Protein AF-A0A9E5R3T2-F1 (afdb_monomer_lite)

Rad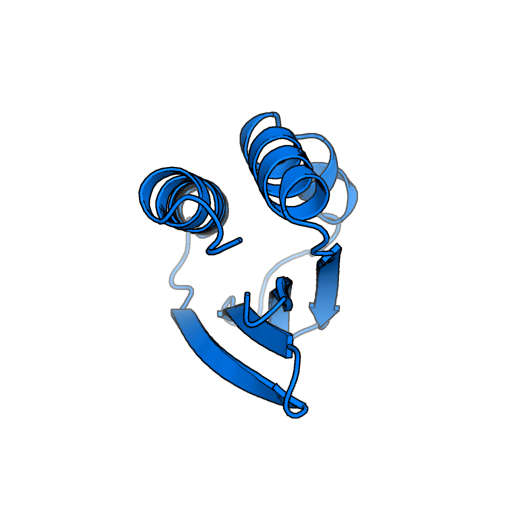ius of gyration: 13.53 Å; chains: 1; bounding box: 32×23×36 Å

Foldseek 3Di:
DPQPVVLLVQLVVLVVVVLVVVCPDDKDWDWDWDAPDPWKIKIKIDIFDPQDDPPPPPVVQVPDPSNVSSQVSLVVQVWGWDWDQPPPRGIMIIIIGTPD

Structure (mmCIF, N/CA/C/O backbone):
data_AF-A0A9E5R3T2-F1
#
_entry.id   AF-A0A9E5R3T2-F1
#
loop_
_atom_site.group_PDB
_atom_site.id
_atom_site.type_symbol
_atom_site.label_atom_id
_atom_site.label_alt_id
_atom_site.label_comp_id
_atom_site.label_asym_id
_atom_site.label_entity_id
_atom_site.label_seq_id
_atom_site.pdbx_PDB_ins_code
_atom_site.Cartn_x
_atom_site.Cartn_y
_atom_site.Cartn_z
_atom_site.occupancy
_atom_site.B_iso_or_equiv
_atom_site.auth_seq_id
_atom_site.auth_comp_id
_atom_site.auth_asym_id
_atom_site.auth_atom_id
_atom_site.pdbx_PDB_model_num
ATOM 1 N N . MET A 1 1 ? -13.928 2.912 14.690 1.00 47.03 1 MET A N 1
ATOM 2 C CA . MET A 1 1 ? -14.539 3.727 13.608 1.00 47.03 1 MET A CA 1
ATOM 3 C C . MET A 1 1 ? -14.016 3.125 12.327 1.00 47.03 1 MET A C 1
ATOM 5 O O . MET A 1 1 ? -12.877 3.387 11.965 1.00 47.03 1 MET A O 1
ATOM 9 N N . ILE A 1 2 ? -14.794 2.209 11.750 1.00 50.53 2 ILE A N 1
ATOM 10 C CA . ILE A 1 2 ? -14.422 1.439 10.561 1.00 50.53 2 ILE A CA 1
ATOM 11 C C . ILE A 1 2 ? -14.016 2.438 9.484 1.00 50.53 2 ILE A C 1
ATOM 13 O O . ILE A 1 2 ? -14.805 3.324 9.153 1.00 50.53 2 ILE A O 1
ATOM 17 N N . ALA A 1 3 ? -12.784 2.335 8.994 1.00 54.72 3 ALA A N 1
ATOM 18 C CA . ALA A 1 3 ? -12.329 3.175 7.906 1.00 54.72 3 ALA A CA 1
ATOM 19 C C . ALA A 1 3 ? -13.340 3.111 6.759 1.00 54.72 3 ALA A C 1
ATOM 21 O O . ALA A 1 3 ? -13.825 2.026 6.427 1.00 54.72 3 ALA A O 1
ATOM 22 N N . ASP A 1 4 ? -13.714 4.273 6.225 1.00 69.31 4 ASP A N 1
ATOM 23 C CA . ASP A 1 4 ? -14.794 4.383 5.251 1.00 69.31 4 ASP A CA 1
ATOM 24 C C . ASP A 1 4 ? -14.422 3.508 4.044 1.00 69.31 4 ASP A C 1
ATOM 26 O O . ASP A 1 4 ? -13.519 3.843 3.272 1.00 69.31 4 ASP A O 1
ATOM 30 N N . ARG A 1 5 ? -15.031 2.316 3.942 1.00 67.75 5 ARG A N 1
ATOM 31 C CA . ARG A 1 5 ? -14.633 1.249 3.001 1.00 67.75 5 ARG A CA 1
ATOM 32 C C . ARG A 1 5 ? -14.429 1.755 1.561 1.00 67.75 5 ARG A C 1
ATOM 34 O O . ARG A 1 5 ? -13.475 1.303 0.928 1.00 67.75 5 ARG A O 1
ATOM 41 N N . PRO A 1 6 ? -15.240 2.702 1.043 1.00 72.75 6 PRO A N 1
ATOM 42 C CA . PRO A 1 6 ? -15.020 3.299 -0.274 1.00 72.75 6 PRO A CA 1
ATOM 43 C C . PRO A 1 6 ? -13.711 4.092 -0.389 1.00 72.75 6 PRO A C 1
ATOM 45 O O . PRO A 1 6 ? -13.056 4.046 -1.427 1.00 72.75 6 PRO A O 1
ATOM 48 N N . MET A 1 7 ? -13.298 4.804 0.663 1.00 69.19 7 MET A 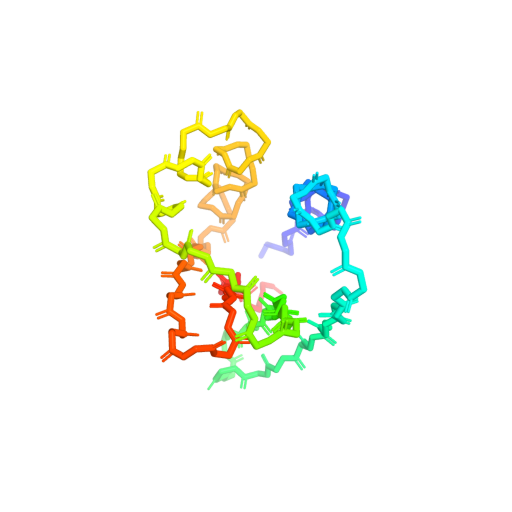N 1
ATOM 49 C CA . MET A 1 7 ? -12.059 5.587 0.651 1.00 69.19 7 MET A CA 1
ATOM 50 C C . MET A 1 7 ? -10.830 4.675 0.673 1.00 69.19 7 MET A C 1
ATOM 52 O O . MET A 1 7 ? -9.858 4.930 -0.032 1.00 69.19 7 MET A O 1
ATOM 56 N N . LEU A 1 8 ? -10.893 3.574 1.423 1.00 72.19 8 LEU A N 1
ATOM 57 C CA . LEU A 1 8 ? -9.834 2.566 1.435 1.00 72.19 8 LEU A CA 1
ATOM 58 C C . LEU A 1 8 ? -9.662 1.871 0.085 1.00 72.19 8 LEU A C 1
ATOM 60 O O . LEU A 1 8 ? -8.538 1.727 -0.393 1.00 72.19 8 LEU A O 1
ATOM 64 N N . ALA A 1 9 ? -10.776 1.504 -0.551 1.00 77.81 9 ALA A N 1
ATOM 65 C CA . ALA A 1 9 ? -10.762 0.988 -1.914 1.00 77.81 9 ALA A CA 1
ATOM 66 C C . ALA A 1 9 ? -10.121 1.999 -2.878 1.00 77.81 9 ALA A C 1
ATOM 68 O O . ALA A 1 9 ? -9.261 1.626 -3.668 1.00 77.81 9 ALA A O 1
ATOM 69 N N . HIS A 1 10 ? -10.435 3.291 -2.735 1.00 79.62 10 HIS A N 1
ATOM 70 C CA . HIS A 1 10 ? -9.832 4.339 -3.556 1.00 79.62 10 HIS A CA 1
ATOM 71 C C . HIS A 1 10 ? -8.310 4.456 -3.372 1.00 79.62 10 HIS A C 1
ATOM 73 O O . HIS A 1 10 ? -7.587 4.637 -4.351 1.00 79.62 10 HIS A O 1
ATOM 79 N N . ALA A 1 11 ? -7.805 4.323 -2.141 1.00 74.56 11 ALA A N 1
ATOM 80 C CA . ALA A 1 11 ? -6.367 4.335 -1.871 1.00 74.56 11 ALA A CA 1
ATOM 81 C C . ALA A 1 11 ? -5.650 3.138 -2.526 1.00 74.56 11 ALA A C 1
ATOM 83 O O . ALA A 1 11 ? -4.587 3.306 -3.127 1.00 74.56 11 ALA A O 1
ATOM 84 N N . VAL A 1 12 ? -6.254 1.946 -2.464 1.00 77.69 12 VAL A N 1
ATOM 85 C CA . VAL A 1 12 ? -5.734 0.734 -3.120 1.00 77.69 12 VAL A CA 1
ATOM 86 C C . VAL A 1 12 ? -5.796 0.856 -4.648 1.00 77.69 12 VAL A C 1
ATOM 88 O O . VAL A 1 12 ? -4.819 0.536 -5.326 1.00 77.69 12 VAL A O 1
ATOM 91 N N . ASP A 1 13 ? -6.890 1.379 -5.201 1.00 81.38 13 ASP A N 1
ATOM 92 C CA . ASP A 1 13 ? -7.052 1.594 -6.644 1.00 81.38 13 ASP A CA 1
ATOM 93 C C . ASP A 1 13 ? -6.037 2.604 -7.190 1.00 81.38 13 ASP A C 1
ATOM 95 O O . ASP A 1 13 ? -5.424 2.373 -8.235 1.00 81.38 13 ASP A O 1
ATOM 99 N N . ALA A 1 14 ? -5.811 3.707 -6.470 1.00 77.38 14 ALA A N 1
ATOM 100 C CA . ALA A 1 14 ? -4.807 4.710 -6.814 1.00 77.38 14 ALA A CA 1
ATOM 101 C C . ALA A 1 14 ? -3.400 4.094 -6.879 1.00 77.38 14 ALA A C 1
ATOM 103 O O . ALA A 1 14 ? -2.656 4.313 -7.839 1.00 77.38 14 ALA A O 1
ATOM 104 N N . LEU A 1 15 ? -3.066 3.257 -5.895 1.00 75.38 15 LEU A N 1
ATOM 105 C CA . LEU A 1 15 ? -1.828 2.486 -5.845 1.00 75.38 15 LEU A CA 1
ATOM 106 C C . LEU A 1 15 ? -1.671 1.554 -7.046 1.00 75.38 15 LEU A C 1
ATOM 108 O O . LEU A 1 15 ? -0.654 1.589 -7.741 1.00 75.38 15 LEU A O 1
ATOM 112 N N . LEU A 1 16 ? -2.697 0.756 -7.332 1.00 76.00 16 LEU A N 1
ATOM 113 C CA . LEU A 1 16 ? -2.692 -0.188 -8.445 1.00 76.00 16 LEU A CA 1
ATOM 114 C C . LEU A 1 16 ? -2.575 0.510 -9.798 1.00 76.00 16 LEU A C 1
ATOM 116 O O . LEU A 1 16 ? -1.759 0.105 -10.629 1.00 76.00 16 LEU A O 1
ATOM 120 N N . ALA A 1 17 ? -3.325 1.589 -10.009 1.00 77.62 17 ALA A N 1
ATOM 121 C CA . ALA A 1 17 ? -3.245 2.393 -11.221 1.00 77.62 17 ALA A CA 1
ATOM 122 C C . ALA A 1 17 ? -1.858 3.029 -11.388 1.00 77.62 17 ALA A C 1
ATOM 124 O O . ALA A 1 17 ? -1.353 3.169 -12.509 1.00 77.62 17 ALA A O 1
ATOM 125 N N . ASN A 1 18 ? -1.207 3.416 -10.289 1.00 72.94 18 ASN A N 1
ATOM 126 C CA . ASN A 1 18 ? 0.161 3.910 -10.330 1.00 72.94 18 ASN A CA 1
ATOM 127 C C . ASN A 1 18 ? 1.132 2.813 -10.779 1.00 72.94 18 ASN A C 1
ATOM 129 O O . ASN A 1 18 ? 1.848 2.996 -11.766 1.00 72.94 18 ASN A O 1
ATOM 133 N N . ILE A 1 19 ? 1.081 1.656 -10.115 1.00 70.19 19 ILE A N 1
ATOM 134 C CA . ILE A 1 19 ? 1.915 0.488 -10.407 1.00 70.19 19 ILE A CA 1
ATOM 135 C C . ILE A 1 19 ? 1.742 0.062 -11.868 1.00 70.19 19 ILE A C 1
ATOM 137 O O . ILE A 1 19 ? 2.728 -0.085 -12.589 1.00 70.19 19 ILE A O 1
ATOM 141 N N . GLN A 1 20 ? 0.510 -0.083 -12.356 1.00 72.19 20 GLN A N 1
ATOM 142 C CA . GLN A 1 20 ? 0.236 -0.481 -13.741 1.00 72.19 20 GLN A CA 1
ATOM 143 C C . GLN A 1 20 ? 0.820 0.499 -14.764 1.00 72.19 20 GLN A C 1
ATOM 145 O O . GLN A 1 20 ? 1.430 0.076 -15.745 1.00 72.19 20 GLN A O 1
ATOM 150 N N . ARG A 1 21 ? 0.697 1.813 -14.530 1.00 72.50 21 ARG A N 1
ATOM 151 C CA . ARG A 1 21 ? 1.241 2.835 -15.444 1.00 72.50 21 ARG A CA 1
ATOM 152 C C . ARG A 1 21 ? 2.763 2.784 -15.559 1.00 72.50 21 ARG A C 1
ATOM 154 O O . ARG A 1 21 ? 3.302 3.160 -16.605 1.00 72.50 21 ARG A O 1
ATOM 161 N N . GLN A 1 22 ? 3.444 2.358 -14.498 1.00 65.44 22 GLN A N 1
ATOM 162 C CA . GLN A 1 22 ? 4.902 2.233 -14.472 1.00 65.44 22 GLN A CA 1
ATOM 163 C C . GLN A 1 22 ? 5.374 0.870 -15.005 1.00 65.44 22 GLN A C 1
ATOM 165 O O . GLN A 1 22 ? 6.426 0.788 -15.636 1.00 65.44 22 GLN A O 1
ATOM 170 N N . ASN A 1 23 ? 4.543 -0.169 -14.904 1.00 64.38 23 ASN A N 1
ATOM 171 C CA . ASN A 1 23 ? 4.802 -1.502 -15.455 1.00 64.38 23 ASN A CA 1
ATOM 172 C C . ASN A 1 23 ? 4.460 -1.651 -16.926 1.00 64.38 23 ASN A C 1
ATOM 174 O O . ASN A 1 23 ? 3.655 -2.488 -17.332 1.00 64.38 23 ASN A O 1
ATOM 178 N N . ARG A 1 24 ? 5.147 -0.883 -17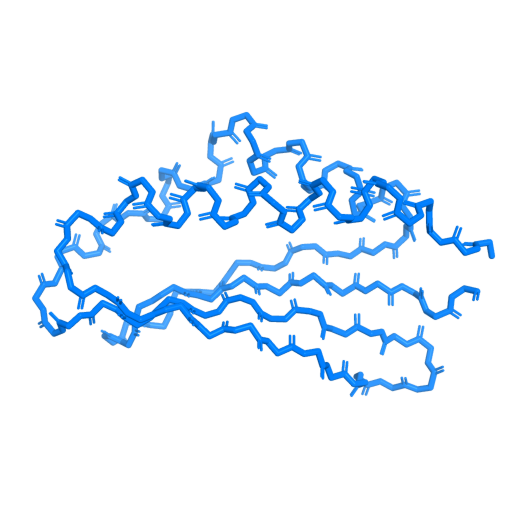.766 1.00 60.72 24 ARG A N 1
ATOM 179 C CA . ARG A 1 24 ? 4.977 -0.985 -19.220 1.00 60.72 24 ARG A CA 1
ATOM 180 C C . ARG A 1 24 ? 5.504 -2.300 -19.811 1.00 60.72 24 ARG A C 1
ATOM 182 O O . ARG A 1 24 ? 5.240 -2.580 -20.977 1.00 60.72 24 ARG A O 1
ATOM 189 N N . ARG A 1 25 ? 6.253 -3.107 -19.047 1.00 56.88 25 ARG A N 1
ATOM 190 C CA . ARG A 1 25 ? 6.865 -4.365 -19.501 1.00 56.88 25 ARG A CA 1
ATOM 191 C C . ARG A 1 25 ? 6.675 -5.476 -18.462 1.00 56.88 25 ARG A C 1
ATOM 193 O O . ARG A 1 25 ? 7.363 -5.487 -17.457 1.00 56.88 25 ARG A O 1
ATOM 200 N N . ARG A 1 26 ? 5.745 -6.406 -18.728 1.00 61.69 26 ARG A N 1
ATOM 201 C CA . ARG A 1 26 ? 5.635 -7.760 -18.127 1.00 61.69 26 ARG A CA 1
ATOM 202 C C . ARG A 1 26 ? 5.967 -7.877 -16.618 1.00 61.69 26 ARG A C 1
ATOM 204 O O . ARG A 1 26 ? 6.677 -8.797 -16.222 1.00 61.69 26 ARG A O 1
ATOM 211 N N . GLY A 1 27 ? 5.448 -6.975 -15.787 1.00 66.69 27 GLY A N 1
ATOM 212 C CA . GLY A 1 27 ? 5.519 -7.089 -14.325 1.00 66.69 27 GLY A CA 1
ATOM 213 C C . GLY A 1 27 ? 4.369 -7.927 -13.757 1.00 66.69 27 GLY A C 1
ATOM 214 O O . GLY A 1 27 ? 3.325 -8.071 -14.397 1.00 66.69 27 GLY A O 1
ATOM 215 N N . ARG A 1 28 ? 4.543 -8.474 -12.552 1.00 74.88 28 ARG A N 1
ATOM 216 C CA . ARG A 1 28 ? 3.462 -9.090 -11.765 1.00 74.88 28 ARG A CA 1
ATOM 217 C C . ARG A 1 28 ? 3.103 -8.179 -10.600 1.00 74.88 28 ARG A C 1
ATOM 219 O O . ARG A 1 28 ? 3.995 -7.670 -9.929 1.00 74.88 28 ARG A O 1
ATOM 226 N N . ILE A 1 29 ? 1.806 -8.003 -10.362 1.00 76.38 29 ILE A N 1
ATOM 227 C CA . ILE A 1 29 ? 1.293 -7.314 -9.177 1.00 76.38 29 ILE A CA 1
ATOM 228 C C . ILE A 1 29 ? 0.766 -8.381 -8.226 1.00 76.38 29 ILE A C 1
ATOM 230 O O . ILE A 1 29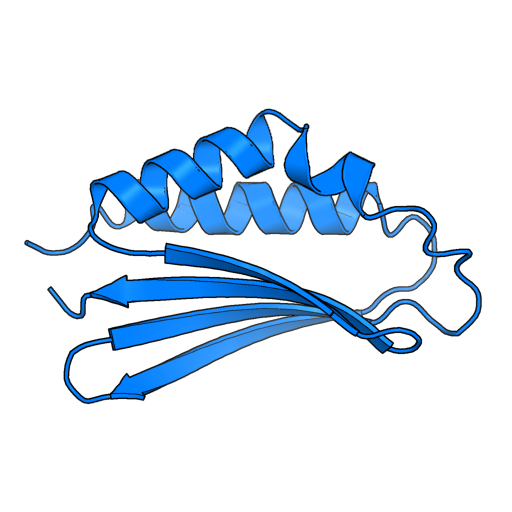 ? -0.085 -9.182 -8.613 1.00 76.38 29 ILE A O 1
ATOM 234 N N . LEU A 1 30 ? 1.274 -8.390 -7.000 1.00 79.69 30 LEU A N 1
ATOM 235 C CA . LEU A 1 30 ? 0.777 -9.213 -5.911 1.00 79.69 30 LEU A CA 1
ATOM 236 C C . LEU A 1 30 ? 0.092 -8.308 -4.890 1.00 79.69 30 LEU A C 1
ATOM 238 O O . LEU A 1 30 ? 0.676 -7.334 -4.421 1.00 79.69 30 LEU A O 1
ATOM 242 N N . LEU A 1 31 ? -1.155 -8.634 -4.569 1.00 84.00 31 LEU A N 1
ATOM 243 C CA . LEU A 1 31 ? -1.922 -7.996 -3.509 1.00 84.00 31 LEU A CA 1
ATOM 244 C C . LEU A 1 31 ? -2.107 -9.006 -2.388 1.00 84.00 31 LEU A C 1
ATOM 246 O O . LEU A 1 31 ? -2.613 -10.103 -2.619 1.00 84.00 31 LEU A O 1
ATOM 250 N N . ALA A 1 32 ? -1.709 -8.624 -1.185 1.00 86.06 32 ALA A N 1
ATOM 251 C CA . ALA A 1 32 ? -1.905 -9.416 0.014 1.00 86.06 32 ALA A CA 1
ATOM 252 C C . ALA A 1 32 ? -2.511 -8.544 1.110 1.00 86.06 32 ALA A C 1
ATOM 254 O O . ALA A 1 32 ? -2.195 -7.363 1.221 1.00 86.06 32 ALA A O 1
ATOM 255 N N . ALA A 1 33 ? -3.363 -9.141 1.934 1.00 87.06 33 ALA A N 1
ATOM 256 C CA . ALA A 1 33 ? -3.792 -8.561 3.194 1.00 87.06 33 ALA A CA 1
ATOM 257 C C . ALA A 1 33 ? -3.344 -9.502 4.311 1.00 87.06 33 ALA A C 1
ATOM 259 O O . ALA A 1 33 ? -3.555 -10.712 4.224 1.00 87.06 33 ALA A O 1
ATOM 260 N N . SER A 1 34 ? -2.704 -8.953 5.331 1.00 89.38 34 SER A N 1
ATOM 261 C CA . SER A 1 34 ? -2.210 -9.693 6.486 1.00 89.38 34 SER A CA 1
ATOM 262 C C . SER A 1 34 ? -2.541 -8.938 7.760 1.00 89.38 34 SER A C 1
ATOM 264 O O . SER A 1 34 ? -2.505 -7.711 7.787 1.00 89.38 34 SER A O 1
ATOM 266 N N . GLU A 1 35 ? -2.819 -9.664 8.829 1.00 90.25 35 GLU A N 1
ATOM 267 C CA . GLU A 1 35 ? -2.898 -9.083 10.165 1.00 90.25 35 GLU A CA 1
ATOM 268 C C . GLU A 1 35 ? -1.465 -8.851 10.662 1.00 90.25 35 GLU A C 1
ATOM 270 O O . GLU A 1 35 ? -0.639 -9.762 10.604 1.00 90.25 35 GLU A O 1
ATOM 275 N N . LEU A 1 36 ? -1.149 -7.620 11.067 1.00 85.12 36 LEU A N 1
ATOM 276 C CA . LEU A 1 36 ? 0.124 -7.313 11.728 1.00 85.12 36 LEU A CA 1
ATOM 277 C C . LEU A 1 36 ? 0.055 -7.697 13.204 1.00 85.12 36 LEU A C 1
ATOM 279 O O . LEU A 1 36 ? 0.982 -8.297 13.739 1.00 85.12 36 LEU A O 1
ATOM 283 N N . ASP A 1 37 ? -1.069 -7.348 13.822 1.00 85.94 37 ASP A N 1
ATOM 284 C CA . ASP A 1 37 ? -1.445 -7.672 15.188 1.00 85.94 37 ASP A CA 1
ATOM 285 C C . ASP A 1 37 ? -2.981 -7.613 15.325 1.00 85.94 37 ASP A C 1
ATOM 287 O O . ASP A 1 37 ? -3.714 -7.395 14.350 1.00 85.94 37 ASP A O 1
ATOM 291 N N . ASP A 1 38 ? -3.479 -7.795 16.548 1.00 84.12 38 ASP A N 1
ATOM 292 C CA . ASP A 1 38 ? -4.914 -7.789 16.863 1.00 84.12 38 ASP A CA 1
ATOM 293 C C . ASP A 1 38 ? -5.612 -6.458 16.535 1.00 84.12 38 ASP A C 1
ATOM 295 O O . ASP A 1 38 ? -6.837 -6.402 16.428 1.00 84.12 38 ASP A O 1
ATOM 299 N N . SER A 1 39 ? -4.847 -5.385 16.343 1.00 85.31 39 SER A N 1
ATOM 300 C CA . SER A 1 39 ? -5.330 -4.027 16.123 1.00 85.31 39 SER A CA 1
ATOM 301 C C . SER A 1 39 ? -5.015 -3.469 14.737 1.00 85.31 39 SER A C 1
ATOM 303 O O . SER A 1 39 ? -5.545 -2.415 14.401 1.00 85.31 39 SER A O 1
ATOM 305 N N . MET A 1 40 ? -4.214 -4.155 13.914 1.00 87.44 40 MET A N 1
ATOM 306 C CA . MET A 1 40 ? -3.712 -3.618 12.646 1.00 87.44 40 MET A CA 1
ATOM 307 C C . MET A 1 40 ? -3.807 -4.616 11.485 1.00 87.44 40 MET A C 1
ATOM 309 O O . MET A 1 40 ? -3.360 -5.761 11.559 1.00 87.44 40 MET A O 1
ATOM 313 N N . LEU A 1 41 ? -4.342 -4.145 10.359 1.00 89.56 41 LEU A N 1
ATOM 314 C CA . LEU A 1 41 ? -4.307 -4.810 9.058 1.00 89.56 41 LEU A CA 1
ATOM 315 C C . LEU A 1 41 ? -3.250 -4.152 8.180 1.00 89.56 41 LEU A C 1
ATOM 317 O O . LEU A 1 41 ? -3.245 -2.937 8.022 1.00 89.56 41 LEU A O 1
ATOM 321 N N . ARG A 1 42 ? -2.409 -4.960 7.545 1.00 89.50 42 ARG A N 1
ATOM 322 C CA . ARG A 1 42 ? -1.507 -4.533 6.480 1.00 89.50 42 ARG A CA 1
ATOM 323 C C . ARG A 1 42 ? -2.038 -4.994 5.137 1.00 89.50 42 ARG A C 1
ATOM 325 O O . ARG A 1 42 ? -2.190 -6.191 4.907 1.00 89.50 42 ARG A O 1
ATOM 332 N N . ILE A 1 43 ? -2.262 -4.052 4.231 1.00 87.56 43 ILE A N 1
ATOM 333 C CA . ILE A 1 43 ? -2.461 -4.334 2.809 1.00 87.56 43 ILE A CA 1
ATOM 334 C C . ILE A 1 43 ? -1.129 -4.092 2.111 1.00 87.56 43 ILE A C 1
ATOM 336 O O . ILE A 1 43 ? -0.620 -2.975 2.110 1.00 87.56 43 ILE A O 1
ATOM 340 N N . THR A 1 44 ? -0.570 -5.137 1.515 1.00 86.31 44 THR A N 1
ATOM 341 C CA . THR A 1 44 ? 0.671 -5.070 0.750 1.00 86.31 44 THR A CA 1
ATOM 342 C C . THR A 1 44 ? 0.364 -5.156 -0.738 1.00 86.31 44 THR A C 1
ATOM 344 O O . THR A 1 44 ? -0.252 -6.120 -1.195 1.00 86.31 44 THR A O 1
ATOM 347 N N . ALA A 1 45 ? 0.830 -4.168 -1.499 1.00 81.19 45 ALA A N 1
ATOM 348 C CA . ALA A 1 45 ? 0.892 -4.217 -2.951 1.00 81.19 45 ALA A CA 1
ATOM 349 C C . ALA A 1 45 ? 2.357 -4.336 -3.372 1.00 81.19 45 ALA A C 1
ATOM 351 O O . ALA A 1 45 ? 3.123 -3.379 -3.270 1.00 81.19 45 ALA A O 1
ATOM 352 N N . SER A 1 46 ? 2.749 -5.517 -3.837 1.00 77.62 46 SER A N 1
ATOM 353 C CA . SER A 1 46 ? 4.088 -5.775 -4.352 1.00 77.62 46 SER A CA 1
ATOM 354 C C . SER A 1 46 ? 4.064 -5.767 -5.866 1.00 77.62 46 SER A C 1
ATOM 356 O O . SER A 1 46 ? 3.259 -6.438 -6.515 1.00 77.62 46 SER A O 1
ATOM 358 N N . LEU A 1 47 ? 4.997 -5.027 -6.430 1.00 73.88 47 LEU A N 1
ATOM 359 C CA . LEU A 1 47 ? 5.339 -5.085 -7.822 1.00 73.88 47 LEU A CA 1
ATOM 360 C C . LEU A 1 47 ? 6.626 -5.879 -7.988 1.00 73.88 47 LEU A C 1
ATOM 362 O O . LEU A 1 47 ? 7.672 -5.420 -7.543 1.00 73.88 47 LEU A O 1
ATOM 366 N N . THR A 1 48 ? 6.560 -6.973 -8.742 1.00 70.12 48 THR A N 1
ATOM 367 C CA . THR A 1 48 ? 7.746 -7.645 -9.269 1.00 70.12 48 THR A CA 1
ATOM 368 C C . THR A 1 48 ? 7.931 -7.281 -10.734 1.00 70.12 48 THR A C 1
ATOM 370 O O . THR A 1 48 ? 7.180 -7.730 -11.606 1.00 70.12 48 THR A O 1
ATOM 373 N N . VAL A 1 49 ? 8.921 -6.435 -11.008 1.00 63.22 49 VAL A N 1
ATOM 374 C CA . VAL A 1 49 ? 9.404 -6.141 -12.363 1.00 63.22 49 VAL A CA 1
ATOM 375 C C . VAL A 1 49 ? 10.417 -7.210 -12.751 1.00 63.22 49 VAL A C 1
ATOM 377 O O . VAL A 1 49 ? 11.286 -7.565 -11.963 1.00 63.22 49 VAL A O 1
ATOM 380 N N . GLY A 1 50 ? 10.299 -7.772 -13.954 1.00 51.47 50 GLY A N 1
ATOM 381 C CA . GLY A 1 50 ? 11.257 -8.769 -14.425 1.00 51.47 50 GLY A CA 1
ATOM 382 C C . GLY A 1 50 ? 12.638 -8.150 -14.637 1.00 51.47 50 GLY A C 1
ATOM 383 O O . GLY A 1 50 ? 12.830 -7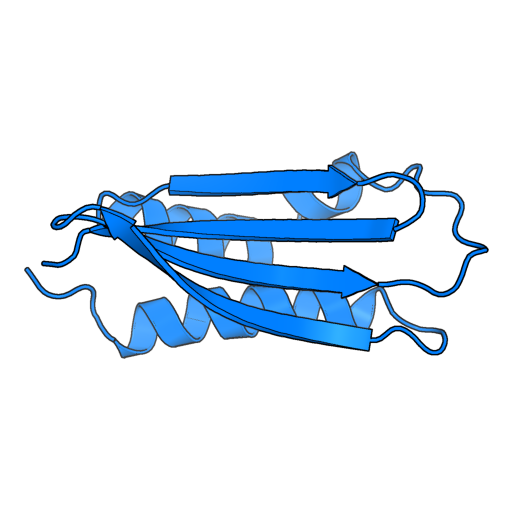.528 -15.670 1.00 51.47 50 GLY A O 1
ATOM 384 N N . LEU A 1 51 ? 13.539 -8.333 -13.661 1.00 44.12 51 LEU A N 1
ATOM 385 C CA . LEU A 1 51 ? 15.021 -8.328 -13.659 1.00 44.12 51 LEU A CA 1
ATOM 386 C C . LEU A 1 51 ? 15.828 -7.253 -14.424 1.00 44.12 51 LEU A C 1
ATOM 388 O O . LEU A 1 51 ? 17.038 -7.185 -14.241 1.00 44.12 51 LEU A O 1
ATOM 392 N N . GLU A 1 52 ? 15.218 -6.365 -15.199 1.00 46.44 52 GLU A N 1
ATOM 393 C CA . GLU A 1 52 ? 15.895 -5.273 -15.901 1.00 46.44 52 GLU A CA 1
ATOM 394 C C . GLU A 1 52 ? 15.093 -3.984 -15.739 1.00 46.44 52 GLU A C 1
ATOM 396 O O . GLU A 1 52 ? 14.399 -3.520 -16.646 1.00 46.44 52 GLU A O 1
ATOM 401 N N . THR A 1 53 ? 15.175 -3.379 -14.562 1.00 48.25 53 THR A N 1
ATOM 402 C CA . THR A 1 53 ? 14.709 -2.003 -14.398 1.00 48.25 53 THR A CA 1
ATOM 403 C C . THR A 1 53 ? 15.759 -1.216 -13.652 1.00 48.25 53 THR A C 1
ATOM 405 O O . THR A 1 53 ? 16.189 -1.589 -12.569 1.00 48.25 53 THR A O 1
ATOM 408 N N . ASP A 1 54 ? 16.178 -0.120 -14.264 1.00 47.88 54 ASP A N 1
ATOM 409 C CA . ASP A 1 54 ? 17.012 0.909 -13.666 1.00 47.88 54 ASP A CA 1
ATOM 410 C C . ASP A 1 54 ? 16.143 1.644 -12.625 1.00 47.88 54 ASP A C 1
ATOM 412 O O . ASP A 1 54 ? 15.440 2.611 -12.934 1.00 47.88 54 ASP A O 1
ATOM 416 N N . ILE A 1 55 ? 16.076 1.109 -11.396 1.00 51.44 55 ILE A N 1
ATOM 417 C CA . ILE A 1 55 ? 15.254 1.637 -10.292 1.00 51.44 55 ILE A CA 1
ATOM 418 C C . ILE A 1 55 ? 15.940 2.886 -9.706 1.00 51.44 55 ILE A C 1
ATOM 420 O O . ILE A 1 55 ? 16.278 2.960 -8.532 1.00 51.44 55 ILE A O 1
ATOM 424 N N . ARG A 1 56 ? 16.112 3.933 -10.519 1.00 48.81 56 ARG A N 1
ATOM 425 C CA . ARG A 1 56 ? 16.296 5.317 -10.036 1.00 48.81 56 ARG A CA 1
ATOM 426 C C . ARG A 1 56 ? 14.950 5.996 -9.738 1.00 48.81 56 ARG A C 1
ATOM 428 O O . ARG A 1 56 ? 14.852 7.217 -9.679 1.00 48.81 56 ARG A O 1
ATOM 435 N N . MET A 1 57 ? 13.894 5.198 -9.572 1.00 51.22 57 MET A N 1
ATOM 436 C CA . MET A 1 57 ? 12.504 5.622 -9.415 1.00 51.22 57 MET A CA 1
ATOM 437 C C . MET A 1 57 ? 12.011 6.005 -8.001 1.00 51.22 57 MET A C 1
ATOM 439 O O . MET A 1 57 ? 10.812 6.277 -7.912 1.00 51.22 57 MET A O 1
ATOM 443 N N . PRO A 1 58 ? 12.818 6.119 -6.916 1.00 53.06 58 PRO A N 1
ATOM 444 C CA . PRO A 1 58 ? 12.235 6.454 -5.620 1.00 53.06 58 PRO A CA 1
ATOM 445 C C . PRO A 1 58 ? 11.456 7.763 -5.525 1.00 53.06 58 PRO A C 1
ATOM 447 O O . PRO A 1 58 ? 10.393 7.853 -4.917 1.00 53.06 58 PRO A O 1
ATOM 450 N N . LEU A 1 59 ? 11.945 8.791 -6.203 1.00 50.25 59 LEU A N 1
ATOM 451 C CA . LEU A 1 59 ? 11.322 10.110 -6.152 1.00 50.25 59 LEU A CA 1
ATOM 452 C C . LEU A 1 59 ? 10.023 10.198 -6.965 1.00 50.25 59 LEU A C 1
ATOM 454 O O . LEU A 1 59 ? 9.191 11.059 -6.696 1.00 50.25 59 LEU A O 1
ATOM 458 N N . ILE A 1 60 ? 9.819 9.315 -7.949 1.00 58.34 60 ILE A N 1
ATOM 459 C CA . ILE A 1 60 ? 8.674 9.415 -8.866 1.00 58.34 60 ILE A CA 1
ATOM 460 C C . ILE A 1 60 ? 7.385 8.918 -8.208 1.00 58.34 60 ILE A C 1
ATOM 462 O O . ILE A 1 60 ? 6.309 9.392 -8.564 1.00 58.34 60 ILE A O 1
ATOM 466 N N . TYR A 1 61 ? 7.463 7.979 -7.264 1.00 61.03 61 TYR A N 1
ATOM 467 C CA . TYR A 1 61 ? 6.269 7.471 -6.594 1.00 61.03 61 TYR A CA 1
ATOM 468 C C . TYR A 1 61 ? 5.753 8.425 -5.514 1.00 61.03 61 TYR A C 1
ATOM 470 O O . TYR A 1 61 ? 4.551 8.663 -5.452 1.00 61.03 61 TYR A O 1
ATOM 478 N N . ASP A 1 62 ? 6.647 9.012 -4.715 1.00 61.44 62 ASP A N 1
ATOM 479 C CA . ASP A 1 62 ? 6.280 9.860 -3.570 1.00 61.44 62 ASP A CA 1
ATOM 480 C C . ASP A 1 62 ? 5.673 11.217 -3.983 1.00 61.44 62 ASP A C 1
ATOM 482 O O . ASP A 1 62 ? 4.893 11.815 -3.249 1.00 61.44 62 ASP A O 1
ATOM 486 N N . GLN A 1 63 ? 5.974 11.697 -5.195 1.00 65.50 63 GLN A N 1
ATOM 487 C CA . GLN A 1 63 ? 5.533 13.014 -5.679 1.00 65.50 63 GLN A CA 1
ATOM 488 C C . GLN A 1 63 ? 4.228 12.998 -6.483 1.00 65.50 63 GLN A C 1
ATOM 490 O O . GLN A 1 63 ? 3.790 14.043 -6.974 1.00 65.50 63 GLN A O 1
ATOM 495 N N . ARG A 1 64 ? 3.604 11.834 -6.690 1.00 72.81 64 ARG A N 1
ATOM 496 C CA . ARG A 1 64 ? 2.387 11.770 -7.501 1.00 72.81 64 ARG A CA 1
ATOM 497 C C . ARG A 1 64 ? 1.141 11.975 -6.662 1.00 72.81 64 ARG A C 1
ATOM 499 O O . ARG A 1 64 ? 0.956 11.337 -5.633 1.00 72.81 64 ARG A O 1
ATOM 506 N N . LEU A 1 65 ? 0.242 12.798 -7.200 1.00 77.50 65 LEU A N 1
ATOM 507 C CA . LEU A 1 65 ? -1.017 13.167 -6.563 1.00 77.50 65 LEU A CA 1
ATOM 508 C C . LEU A 1 65 ? -1.856 11.954 -6.136 1.00 77.50 65 LEU A C 1
ATOM 510 O O . LEU A 1 65 ? -2.481 12.003 -5.088 1.00 77.50 65 LEU A O 1
ATOM 514 N N . ASP A 1 66 ? -1.861 10.866 -6.908 1.00 76.06 66 ASP A N 1
ATOM 515 C CA . ASP A 1 66 ? -2.601 9.642 -6.572 1.00 76.06 66 ASP A CA 1
ATOM 516 C C . ASP A 1 66 ? -2.031 8.935 -5.330 1.00 76.06 66 ASP A C 1
ATOM 518 O O . ASP A 1 66 ? -2.790 8.543 -4.447 1.00 76.06 66 ASP A O 1
ATOM 522 N N . ILE A 1 67 ? -0.703 8.846 -5.215 1.00 78.19 67 ILE A N 1
ATOM 523 C CA . ILE A 1 67 ? -0.019 8.312 -4.028 1.00 78.19 67 ILE A CA 1
ATOM 524 C C . ILE A 1 67 ? -0.171 9.260 -2.833 1.00 78.19 67 ILE A C 1
ATOM 526 O O . ILE A 1 67 ? -0.435 8.804 -1.722 1.00 78.19 67 ILE A O 1
ATOM 530 N N . THR A 1 68 ? -0.083 10.575 -3.051 1.00 82.25 68 THR A N 1
ATOM 531 C CA . THR A 1 68 ? -0.331 11.578 -2.004 1.00 82.25 68 THR A CA 1
ATOM 532 C C . THR A 1 68 ? -1.758 11.479 -1.463 1.00 82.25 68 THR A C 1
ATOM 534 O O . THR A 1 68 ? -1.958 11.475 -0.252 1.00 82.25 68 THR A O 1
ATOM 537 N N . VAL A 1 69 ? -2.759 11.351 -2.339 1.00 82.12 69 VAL A N 1
ATOM 538 C CA . VAL A 1 69 ? -4.163 11.178 -1.942 1.00 82.12 69 VAL A CA 1
ATOM 539 C C . VAL A 1 69 ? -4.354 9.866 -1.183 1.00 82.12 69 VAL A C 1
ATOM 541 O O . VAL A 1 69 ? -4.991 9.873 -0.133 1.00 82.12 69 VAL A O 1
ATOM 544 N N . ALA A 1 70 ? -3.770 8.759 -1.653 1.00 82.56 70 ALA A N 1
ATOM 545 C CA . ALA A 1 70 ? -3.824 7.479 -0.947 1.00 82.56 70 ALA A CA 1
ATOM 546 C C . ALA A 1 70 ? -3.227 7.577 0.469 1.00 82.56 70 ALA A C 1
ATOM 548 O O . ALA A 1 70 ? -3.861 7.131 1.426 1.00 82.56 70 ALA A O 1
ATOM 549 N N . ARG A 1 71 ? -2.067 8.232 0.620 1.00 85.81 71 ARG A N 1
ATOM 550 C CA . ARG A 1 71 ? -1.439 8.488 1.926 1.00 85.81 71 ARG A CA 1
ATOM 551 C C . ARG A 1 71 ? -2.360 9.291 2.845 1.00 85.81 71 ARG A C 1
ATOM 553 O O . ARG A 1 71 ? -2.632 8.845 3.953 1.00 85.81 71 ARG A O 1
ATOM 560 N N . LEU A 1 72 ? -2.905 10.411 2.367 1.00 85.44 72 LEU A N 1
ATOM 561 C CA . LEU A 1 72 ? -3.814 11.254 3.155 1.00 85.44 72 LEU A CA 1
ATOM 562 C C . LEU A 1 72 ? -5.066 10.494 3.616 1.00 85.44 72 LEU A C 1
ATOM 564 O O . LEU A 1 72 ? -5.549 10.698 4.729 1.00 85.44 72 LEU A O 1
ATOM 568 N N . ILE A 1 73 ? -5.603 9.609 2.773 1.00 84.31 73 ILE A N 1
ATOM 569 C CA . ILE A 1 73 ? -6.748 8.766 3.131 1.00 84.31 73 ILE A CA 1
ATOM 570 C C . ILE A 1 73 ? -6.380 7.794 4.255 1.00 84.31 73 ILE A C 1
ATOM 572 O O . ILE A 1 73 ? -7.169 7.611 5.181 1.00 84.31 73 ILE A O 1
ATOM 576 N N . VAL A 1 74 ? -5.212 7.165 4.172 1.00 85.19 74 VAL A N 1
ATOM 577 C CA . VAL A 1 74 ? -4.732 6.190 5.159 1.00 85.19 74 VAL A CA 1
ATOM 578 C C . VAL A 1 74 ? -4.452 6.881 6.497 1.00 85.19 74 VAL A C 1
ATOM 580 O O . VAL A 1 74 ? -4.959 6.441 7.528 1.00 85.19 74 VAL A O 1
ATOM 583 N N . GLU A 1 75 ? -3.763 8.023 6.469 1.00 88.19 75 GLU A N 1
ATOM 584 C CA . GLU A 1 75 ? -3.477 8.853 7.647 1.00 88.19 75 GLU A CA 1
ATOM 585 C C . GLU A 1 75 ? -4.758 9.359 8.325 1.00 88.19 75 GLU A C 1
ATOM 587 O O . GLU A 1 75 ? -4.883 9.293 9.548 1.00 88.19 75 GLU A O 1
ATOM 592 N N . LYS A 1 76 ? -5.765 9.790 7.547 1.00 85.69 76 LYS A N 1
ATOM 593 C CA . LYS A 1 76 ? -7.080 10.202 8.076 1.00 85.69 76 LYS A CA 1
ATOM 594 C C . LYS A 1 76 ? -7.747 9.105 8.915 1.00 85.69 76 LYS A C 1
ATOM 596 O O . LYS A 1 76 ? -8.539 9.413 9.804 1.00 85.69 76 LYS A O 1
ATOM 601 N N . HIS A 1 77 ? -7.445 7.839 8.639 1.00 83.94 77 HIS A N 1
ATOM 602 C CA . HIS A 1 77 ? -7.993 6.691 9.358 1.00 83.94 77 HIS A CA 1
ATOM 603 C C . HIS A 1 77 ? -7.053 6.148 10.442 1.00 83.94 77 HIS A C 1
ATOM 605 O O . HIS A 1 77 ? -7.262 5.039 10.924 1.00 83.94 77 HIS A O 1
ATOM 611 N N . GLY A 1 78 ? -6.037 6.920 10.842 1.00 87.00 78 GLY A N 1
ATOM 612 C CA . GLY A 1 78 ? -5.063 6.515 11.858 1.00 87.00 78 GLY A CA 1
ATOM 613 C C . GLY A 1 78 ? -4.100 5.429 11.380 1.00 87.00 78 GLY A C 1
ATOM 614 O O . GLY A 1 78 ? -3.438 4.798 12.198 1.00 87.00 78 GLY A O 1
ATOM 615 N N . GLY A 1 79 ? -4.058 5.185 10.071 1.00 88.25 79 GLY A N 1
ATOM 616 C CA . GLY A 1 79 ? -3.130 4.264 9.444 1.00 88.25 79 GLY A CA 1
ATOM 617 C C . GLY A 1 79 ? -1.830 4.932 9.015 1.00 88.25 79 GLY A C 1
ATOM 618 O O . GLY A 1 79 ? -1.656 6.145 9.129 1.00 88.25 79 GLY A O 1
ATOM 619 N N . ASN A 1 80 ? -0.929 4.128 8.463 1.00 89.94 80 ASN A N 1
ATOM 620 C CA . ASN A 1 80 ? 0.328 4.576 7.883 1.00 89.94 80 ASN A CA 1
ATOM 621 C C . ASN A 1 80 ? 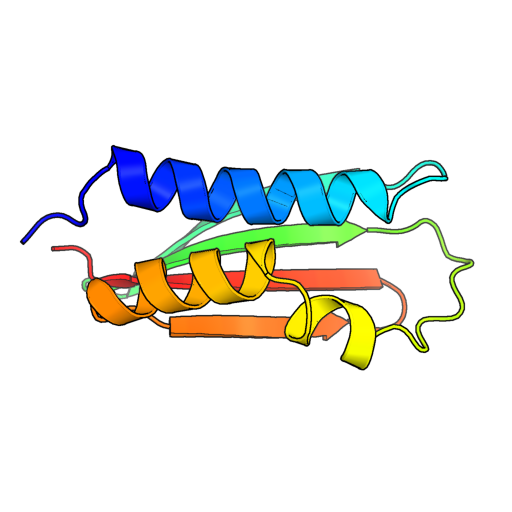0.540 3.951 6.500 1.00 89.94 80 ASN A C 1
ATOM 623 O O . ASN A 1 80 ? 0.167 2.805 6.262 1.00 89.94 80 ASN A O 1
ATOM 627 N N . MET A 1 81 ? 1.165 4.694 5.590 1.00 86.81 81 MET A N 1
ATOM 628 C CA . MET A 1 81 ? 1.561 4.187 4.280 1.00 86.81 81 MET A CA 1
ATOM 629 C C . MET A 1 81 ? 3.084 4.136 4.188 1.00 86.81 81 MET A C 1
ATOM 631 O O . MET A 1 81 ? 3.750 5.168 4.223 1.00 86.81 81 MET A O 1
ATOM 635 N N . ILE A 1 82 ? 3.626 2.933 4.024 1.00 86.12 82 ILE A N 1
ATOM 636 C CA . ILE A 1 82 ? 5.061 2.677 3.905 1.00 86.12 82 ILE A CA 1
ATOM 637 C C . ILE A 1 82 ? 5.379 2.351 2.452 1.00 86.12 82 ILE A C 1
ATOM 639 O O . ILE A 1 82 ? 4.670 1.587 1.794 1.00 86.12 82 ILE A O 1
ATOM 643 N N . PHE A 1 83 ? 6.470 2.926 1.966 1.00 80.69 83 PHE A N 1
ATOM 644 C CA . PHE A 1 83 ? 7.038 2.600 0.674 1.00 80.69 83 PHE A CA 1
ATOM 645 C C . PHE A 1 83 ? 8.363 1.865 0.895 1.00 80.69 83 PHE A C 1
ATOM 647 O O . PHE A 1 83 ? 9.263 2.428 1.517 1.00 80.69 83 PHE A O 1
ATOM 654 N N . ASP A 1 84 ? 8.499 0.657 0.345 1.00 78.00 84 ASP A N 1
ATOM 655 C CA . ASP A 1 84 ? 9.739 -0.118 0.381 1.00 78.00 84 ASP A CA 1
ATOM 656 C C . ASP A 1 84 ? 10.283 -0.391 -1.035 1.00 78.00 84 ASP A C 1
ATOM 658 O O . ASP A 1 84 ? 9.573 -0.834 -1.946 1.00 78.00 84 ASP A O 1
ATOM 662 N N . TYR A 1 85 ? 11.570 -0.101 -1.222 1.00 71.19 85 TYR A N 1
ATOM 663 C CA . TYR A 1 85 ? 12.307 -0.339 -2.460 1.00 71.19 85 TYR A CA 1
ATOM 664 C C . TYR A 1 85 ? 13.129 -1.619 -2.311 1.00 71.19 85 TYR A C 1
ATOM 666 O O . TYR A 1 85 ? 14.315 -1.578 -1.981 1.00 71.19 85 TYR A O 1
ATOM 674 N N . ALA A 1 86 ? 12.516 -2.760 -2.611 1.00 61.72 86 ALA A N 1
ATOM 675 C CA . ALA A 1 86 ? 13.219 -4.034 -2.669 1.00 61.72 86 ALA A CA 1
ATOM 676 C C . ALA A 1 86 ? 13.970 -4.154 -4.009 1.00 61.72 86 ALA A C 1
ATOM 678 O O . ALA A 1 86 ? 13.476 -4.734 -4.968 1.00 61.72 86 ALA A O 1
ATOM 679 N N . ASN A 1 87 ? 15.168 -3.580 -4.120 1.00 55.47 87 ASN A N 1
ATOM 680 C CA . ASN A 1 87 ? 16.061 -3.842 -5.257 1.00 55.47 87 ASN A CA 1
ATOM 681 C C . ASN A 1 87 ? 16.671 -5.255 -5.105 1.00 55.47 87 ASN A C 1
ATOM 683 O O . ASN A 1 87 ? 17.256 -5.496 -4.046 1.00 55.47 87 ASN A O 1
ATOM 687 N N . PRO A 1 88 ? 16.599 -6.186 -6.086 1.00 56.88 88 PRO A N 1
ATOM 688 C CA . PRO A 1 88 ? 16.118 -6.083 -7.478 1.00 56.88 88 PRO A CA 1
ATOM 689 C C . PRO A 1 88 ? 14.671 -6.555 -7.724 1.00 56.88 88 PRO A C 1
ATOM 691 O O . PRO A 1 88 ? 14.212 -6.560 -8.866 1.00 56.88 88 PRO A O 1
ATOM 694 N N . ASP A 1 89 ? 13.954 -6.958 -6.676 1.00 63.12 89 ASP A N 1
ATOM 695 C CA . ASP A 1 89 ? 12.645 -7.618 -6.751 1.00 63.12 89 ASP A CA 1
ATOM 696 C C . ASP A 1 89 ? 11.466 -6.674 -7.040 1.00 63.12 89 ASP A C 1
ATOM 698 O O . ASP A 1 89 ? 10.353 -7.138 -7.287 1.00 63.12 89 ASP A O 1
ATOM 702 N N . GLY A 1 90 ? 11.703 -5.360 -7.060 1.00 69.81 90 GLY A N 1
ATOM 703 C CA . GLY A 1 90 ? 10.771 -4.323 -7.483 1.00 69.81 90 GLY A CA 1
ATOM 704 C C . GLY A 1 90 ? 10.369 -3.368 -6.358 1.00 69.81 90 GLY A C 1
ATOM 705 O O . GLY A 1 90 ? 11.212 -2.856 -5.627 1.00 69.81 90 GLY A O 1
ATOM 706 N N . VAL A 1 91 ? 9.082 -3.039 -6.278 1.00 75.75 91 VAL A N 1
ATOM 707 C CA . VAL A 1 91 ? 8.553 -2.013 -5.363 1.00 75.75 91 VAL A CA 1
ATOM 708 C C . VAL A 1 91 ? 7.470 -2.622 -4.492 1.00 75.75 91 VAL A C 1
ATOM 710 O O . VAL A 1 91 ? 6.594 -3.310 -5.009 1.00 75.75 91 VAL A O 1
ATOM 713 N N . GLN A 1 92 ? 7.478 -2.329 -3.195 1.00 80.94 92 GLN A N 1
ATOM 714 C CA . GLN A 1 92 ? 6.400 -2.710 -2.293 1.00 80.94 92 GLN A CA 1
ATOM 715 C C . GLN A 1 92 ? 5.772 -1.486 -1.638 1.00 80.94 92 GLN A C 1
ATOM 717 O O . GLN A 1 92 ? 6.443 -0.532 -1.250 1.00 80.94 92 GLN A O 1
ATOM 722 N N . PHE A 1 93 ? 4.454 -1.534 -1.509 1.00 82.31 93 PHE A N 1
ATOM 723 C CA . PHE A 1 93 ? 3.675 -0.558 -0.770 1.00 82.31 93 PHE A CA 1
ATOM 724 C C . PHE A 1 93 ? 2.937 -1.278 0.340 1.00 82.31 93 PHE A C 1
ATOM 726 O O . PHE A 1 93 ? 2.275 -2.284 0.078 1.00 82.31 93 PHE A O 1
ATOM 733 N N . HIS A 1 94 ? 3.008 -0.741 1.551 1.00 87.31 94 HIS A N 1
ATOM 734 C CA . HIS A 1 94 ? 2.260 -1.249 2.690 1.00 87.31 94 HIS A CA 1
ATOM 735 C C . HIS A 1 94 ? 1.308 -0.173 3.191 1.00 87.31 94 HIS A C 1
ATOM 737 O O . HIS A 1 94 ? 1.707 0.969 3.409 1.00 87.31 94 HIS A O 1
ATOM 743 N N . LEU A 1 95 ? 0.046 -0.546 3.359 1.00 88.62 95 LEU A N 1
ATOM 744 C CA . LEU A 1 95 ? -0.980 0.262 3.997 1.00 88.62 95 LEU A CA 1
ATOM 745 C C . LEU A 1 95 ? -1.319 -0.399 5.325 1.00 88.62 95 LEU A C 1
ATOM 747 O O . LEU A 1 95 ? -1.981 -1.436 5.343 1.00 88.62 95 LEU A O 1
ATOM 751 N N . ASP A 1 96 ? -0.858 0.199 6.412 1.00 90.56 96 ASP A N 1
ATOM 752 C CA . ASP A 1 96 ? -1.126 -0.249 7.770 1.00 90.56 96 ASP A CA 1
ATOM 753 C C . ASP A 1 96 ? -2.351 0.495 8.281 1.00 90.56 96 ASP A C 1
ATOM 755 O O . ASP A 1 96 ? -2.382 1.722 8.285 1.00 90.56 96 ASP A O 1
ATOM 759 N N . LEU A 1 97 ? -3.386 -0.235 8.672 1.00 87.81 97 LEU A N 1
ATOM 760 C CA . LEU A 1 97 ? -4.707 0.304 8.959 1.00 87.81 97 LEU A CA 1
ATOM 761 C C . LEU A 1 97 ? -5.219 -0.251 10.285 1.00 87.81 97 LEU A C 1
ATOM 763 O O . LEU A 1 97 ? -5.190 -1.470 10.467 1.00 87.81 97 LEU A O 1
ATOM 767 N N . PRO A 1 98 ? -5.764 0.591 11.175 1.00 85.56 98 PRO A N 1
ATOM 768 C CA . PRO A 1 98 ? -6.416 0.110 12.379 1.00 85.56 98 PRO A CA 1
ATOM 769 C C . PRO A 1 98 ? -7.603 -0.804 12.057 1.00 85.56 98 PRO A C 1
ATOM 771 O O . PRO A 1 98 ? -8.449 -0.493 11.211 1.00 85.56 98 PRO A O 1
ATOM 774 N N . ARG A 1 99 ? -7.703 -1.918 12.780 1.00 74.69 99 ARG A N 1
ATOM 775 C CA . ARG A 1 99 ? -8.882 -2.786 12.864 1.00 74.69 99 ARG A CA 1
ATOM 776 C C . ARG A 1 99 ? -9.919 -2.066 13.725 1.00 74.69 99 ARG A C 1
ATOM 778 O O . ARG A 1 99 ? -10.000 -2.268 14.930 1.00 74.69 99 ARG A O 1
ATOM 785 N N . GLY A 1 100 ? -10.598 -1.102 13.106 1.00 62.00 100 GLY A N 1
ATOM 786 C CA . GLY A 1 100 ? -11.551 -0.208 13.767 1.00 62.00 100 GLY A CA 1
ATOM 787 C C . GLY A 1 100 ? -12.932 -0.784 14.025 1.00 62.00 100 GLY A C 1
ATOM 788 O O . GLY A 1 100 ? -13.246 -1.890 13.533 1.00 62.00 100 GLY A O 1
#

pLDDT: mean 73.59, std 12.87, range [44.12, 90.56]

Secondary structure (DSSP, 8-state):
----HHHHHHHHHHHHHHHHHH--SS-EEEEEEEEEETTEEEEEEEEE--S------HHHHHT-HHHHHHHHHHHHTT-EEEEE--TTT-EEEEEEEE--

Sequence (100 aa):
MIADRPMLAHAVDALLANIQRQNRRRGRILLAASELDDSMLRITASLTVGLETDIRMPLIYDQRLDITVARLIVEKHGGNMIFDYANPDGVQFHLDLPRG